Protein AF-A0A3P7FR31-F1 (afdb_monomer_lite)

pLDDT: mean 84.06, std 15.24, range [41.09, 98.44]

Sequence (68 aa):
MGQFHAERTIPMRRVGIPDDIAEPIAFLADSKVSGYMTGQCIAIDGGVTLQHSMITYSIDDVVKQMNN

Radius of gyration: 17.38 Å; chains: 1; bounding box: 31×18×52 Å

Organism: Toxocara canis (NCBI:txid6265)

Structure (mmCIF, N/CA/C/O backbone):
data_AF-A0A3P7FR31-F1
#
_entry.id   AF-A0A3P7FR31-F1
#
loop_
_atom_site.group_PDB
_atom_site.id
_atom_site.type_symbol
_atom_site.label_atom_id
_atom_site.label_alt_id
_atom_site.label_comp_id
_atom_site.label_asym_id
_atom_site.label_entity_id
_atom_site.label_seq_id
_atom_site.pdbx_PDB_ins_code
_atom_site.Cartn_x
_atom_site.Cartn_y
_atom_site.Cartn_z
_atom_site.occupancy
_atom_site.B_iso_or_equiv
_atom_site.auth_seq_id
_atom_site.auth_comp_id
_atom_site.auth_asym_id
_atom_site.auth_atom_id
_atom_site.pdbx_PDB_model_num
ATOM 1 N N . MET A 1 1 ? 5.227 9.245 -29.089 1.00 41.09 1 MET A N 1
ATOM 2 C CA . MET A 1 1 ? 5.217 8.964 -27.636 1.00 41.09 1 MET A CA 1
ATOM 3 C C . MET A 1 1 ? 5.882 7.615 -27.431 1.00 41.09 1 MET A C 1
ATOM 5 O O . MET A 1 1 ? 5.495 6.681 -28.120 1.00 41.09 1 MET A O 1
ATOM 9 N N . GLY A 1 2 ? 6.922 7.529 -26.596 1.00 55.53 2 GLY A N 1
ATOM 10 C CA . GLY A 1 2 ? 7.600 6.258 -26.311 1.00 55.53 2 GLY A CA 1
ATOM 11 C C . GLY A 1 2 ? 6.655 5.276 -25.617 1.00 55.53 2 GLY A C 1
ATOM 12 O O . GLY A 1 2 ? 5.802 5.693 -24.836 1.00 55.53 2 GLY A O 1
ATOM 13 N N . GLN A 1 3 ? 6.773 3.990 -25.937 1.00 57.78 3 GLN A N 1
ATOM 14 C CA . GLN A 1 3 ? 5.993 2.932 -25.296 1.00 57.78 3 GLN A CA 1
ATOM 15 C C . GLN A 1 3 ? 6.448 2.792 -23.832 1.00 57.78 3 GLN A C 1
ATOM 17 O O . GLN A 1 3 ? 7.638 2.914 -23.539 1.00 57.78 3 GLN A O 1
ATOM 22 N N . PHE A 1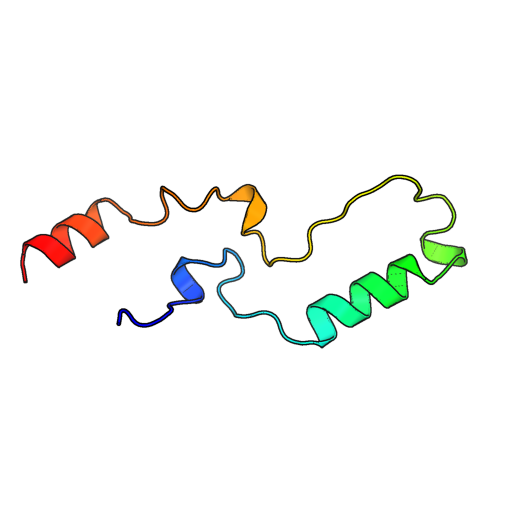 4 ? 5.518 2.562 -22.901 1.00 69.31 4 PHE A N 1
ATOM 23 C CA . PHE A 1 4 ? 5.853 2.290 -21.500 1.00 69.31 4 PHE A CA 1
ATOM 24 C C . PHE A 1 4 ? 6.242 0.817 -21.345 1.00 69.31 4 PHE A C 1
ATOM 26 O O . PHE A 1 4 ? 5.433 -0.070 -21.604 1.00 69.31 4 PHE A O 1
ATOM 33 N N . HIS A 1 5 ? 7.480 0.571 -20.927 1.00 70.31 5 HIS A N 1
ATOM 34 C CA . HIS A 1 5 ? 8.064 -0.760 -20.777 1.00 70.31 5 HIS A CA 1
ATOM 35 C C . HIS A 1 5 ? 8.199 -1.097 -19.288 1.00 70.31 5 HIS A C 1
ATOM 37 O O . HIS A 1 5 ? 9.221 -0.801 -18.660 1.00 70.31 5 HIS A O 1
ATOM 43 N N . ALA A 1 6 ? 7.147 -1.682 -18.710 1.00 71.06 6 ALA A N 1
ATOM 44 C CA . ALA A 1 6 ? 7.083 -2.039 -17.291 1.00 71.06 6 ALA A CA 1
ATOM 45 C C . ALA A 1 6 ? 8.228 -2.972 -16.859 1.00 71.06 6 ALA A C 1
ATOM 47 O O . ALA A 1 6 ? 8.720 -2.876 -15.739 1.00 71.06 6 ALA A O 1
ATOM 48 N N . GLU A 1 7 ? 8.688 -3.846 -17.755 1.00 75.81 7 GLU A N 1
ATOM 49 C CA . GLU A 1 7 ? 9.791 -4.780 -17.531 1.00 75.81 7 GLU A CA 1
ATOM 50 C C . GLU A 1 7 ? 11.143 -4.092 -17.317 1.00 75.81 7 GLU A C 1
ATOM 52 O O . GLU A 1 7 ? 12.064 -4.694 -16.762 1.00 75.81 7 GLU A O 1
ATOM 57 N N . ARG A 1 8 ? 11.259 -2.838 -17.764 1.00 75.62 8 ARG A N 1
ATOM 58 C CA . ARG A 1 8 ? 12.457 -2.017 -17.600 1.00 75.62 8 ARG A CA 1
ATOM 59 C C . ARG A 1 8 ? 12.289 -1.034 -16.455 1.00 75.62 8 ARG A C 1
ATOM 61 O O . ARG A 1 8 ? 13.215 -0.841 -15.689 1.00 75.62 8 ARG A O 1
ATOM 68 N N . THR A 1 9 ? 11.128 -0.406 -16.311 1.00 78.38 9 THR A N 1
ATOM 69 C CA . THR A 1 9 ? 10.954 0.700 -15.356 1.00 78.38 9 THR A CA 1
ATOM 70 C C . THR A 1 9 ? 10.543 0.257 -13.955 1.00 78.38 9 THR A C 1
ATOM 72 O O . THR A 1 9 ? 10.773 1.002 -13.005 1.00 78.38 9 THR A O 1
ATOM 75 N N . ILE A 1 10 ? 9.974 -0.943 -13.809 1.00 87.88 10 ILE A N 1
ATOM 76 C CA . ILE A 1 10 ? 9.533 -1.495 -12.526 1.00 87.88 10 ILE A CA 1
ATOM 77 C C . ILE A 1 10 ? 10.430 -2.690 -12.175 1.00 87.88 10 ILE A C 1
ATOM 79 O O . ILE A 1 10 ? 10.492 -3.641 -12.955 1.00 87.88 10 ILE A O 1
ATOM 83 N N . PRO A 1 11 ? 11.095 -2.710 -11.008 1.00 89.31 11 PRO A N 1
ATOM 84 C CA . PRO A 1 11 ? 11.971 -3.823 -10.618 1.00 89.31 11 PRO A CA 1
ATOM 85 C C . PRO A 1 11 ? 11.270 -5.186 -10.565 1.00 89.31 11 PRO A C 1
ATOM 87 O O . PRO A 1 11 ? 11.847 -6.198 -10.956 1.00 89.31 11 PRO A O 1
ATOM 90 N N . MET A 1 12 ? 9.997 -5.217 -10.160 1.00 92.69 12 MET A N 1
ATOM 91 C CA . MET A 1 12 ? 9.145 -6.415 -10.232 1.00 92.69 12 MET A CA 1
ATOM 92 C C . MET A 1 12 ? 8.744 -6.832 -11.659 1.00 92.69 12 MET A C 1
ATOM 94 O O . MET A 1 12 ? 8.100 -7.864 -11.838 1.00 92.69 12 MET A O 1
ATOM 98 N N . ARG A 1 13 ? 9.123 -6.053 -12.677 1.00 89.50 13 ARG A N 1
ATOM 99 C CA . ARG A 1 13 ? 8.917 -6.304 -14.112 1.00 89.50 13 ARG A CA 1
ATOM 100 C C . ARG A 1 13 ? 7.467 -6.489 -14.544 1.00 89.50 13 ARG A C 1
ATOM 102 O O . ARG A 1 13 ? 7.186 -7.153 -15.540 1.00 89.50 13 ARG A O 1
ATOM 109 N N . ARG A 1 14 ? 6.537 -5.896 -13.804 1.00 92.00 14 ARG A N 1
ATOM 110 C CA . ARG A 1 14 ? 5.118 -5.871 -14.148 1.00 92.00 14 ARG A CA 1
ATOM 111 C C . ARG A 1 14 ? 4.464 -4.622 -13.594 1.00 92.00 14 ARG A C 1
ATOM 113 O O . ARG A 1 14 ? 4.919 -4.071 -12.596 1.00 92.00 14 ARG A O 1
ATOM 120 N N . VAL A 1 15 ? 3.369 -4.220 -14.223 1.00 91.44 15 VAL A N 1
ATOM 121 C CA . VAL A 1 15 ? 2.472 -3.216 -13.651 1.00 91.44 15 VAL A CA 1
ATOM 122 C C . VAL A 1 15 ? 1.758 -3.834 -12.448 1.00 91.44 15 VAL A C 1
ATOM 124 O O . VAL A 1 15 ? 1.433 -5.028 -12.454 1.00 91.44 15 VAL A O 1
ATOM 127 N N . GLY A 1 16 ? 1.562 -3.029 -11.405 1.00 92.62 16 GLY A N 1
ATOM 128 C CA . GLY A 1 16 ? 0.744 -3.416 -10.262 1.00 92.62 16 GLY A CA 1
ATOM 129 C C . GLY A 1 16 ? -0.713 -3.634 -10.672 1.00 92.62 16 GLY A C 1
ATOM 130 O O . GLY A 1 16 ? -1.228 -2.959 -11.562 1.00 92.62 16 GLY A O 1
ATOM 131 N N . ILE A 1 17 ? -1.373 -4.579 -10.020 1.00 96.94 17 ILE A N 1
ATOM 132 C CA . ILE A 1 17 ? -2.816 -4.797 -10.111 1.00 96.94 17 ILE A CA 1
ATOM 133 C C . ILE A 1 17 ? -3.487 -4.283 -8.828 1.00 96.94 17 ILE A C 1
ATOM 135 O O . ILE A 1 17 ? -2.796 -4.093 -7.827 1.00 96.94 17 ILE A O 1
ATOM 139 N N . PRO A 1 18 ? -4.813 -4.051 -8.814 1.00 98.00 18 PRO A N 1
ATOM 140 C CA . PRO A 1 18 ? -5.505 -3.547 -7.623 1.00 98.00 18 PRO A CA 1
ATOM 141 C C . PRO A 1 18 ? -5.217 -4.350 -6.345 1.00 98.00 18 PRO A C 1
ATOM 143 O O . PRO A 1 18 ? -5.014 -3.760 -5.283 1.00 98.00 18 PRO A O 1
ATOM 146 N N . ASP A 1 19 ? -5.113 -5.673 -6.465 1.00 98.38 19 ASP A N 1
ATOM 147 C CA . ASP A 1 19 ? -4.866 -6.573 -5.334 1.00 98.38 19 ASP A CA 1
ATOM 148 C C . ASP A 1 19 ? -3.491 -6.350 -4.688 1.00 98.38 19 ASP A C 1
ATOM 150 O O . ASP A 1 19 ? -3.354 -6.496 -3.475 1.00 98.38 19 ASP A O 1
ATOM 154 N N . ASP A 1 20 ? -2.491 -5.890 -5.453 1.00 97.62 20 ASP A N 1
ATOM 155 C CA . ASP A 1 20 ? -1.169 -5.557 -4.903 1.00 97.62 20 ASP A CA 1
ATOM 156 C C . ASP A 1 20 ? -1.232 -4.416 -3.882 1.00 97.62 20 ASP A C 1
ATOM 158 O O . ASP A 1 20 ? -0.327 -4.282 -3.065 1.00 97.62 20 ASP A O 1
ATOM 162 N N . ILE A 1 21 ? -2.280 -3.588 -3.932 1.00 97.62 21 ILE A N 1
ATOM 163 C CA . ILE A 1 21 ? -2.523 -2.490 -2.992 1.00 97.62 21 ILE A CA 1
ATOM 164 C C . ILE A 1 21 ? -3.549 -2.898 -1.930 1.00 97.62 21 ILE A C 1
ATOM 166 O O . ILE A 1 21 ? -3.382 -2.563 -0.756 1.00 97.62 21 ILE A O 1
ATOM 170 N N . ALA A 1 22 ? -4.598 -3.628 -2.321 1.00 98.38 22 ALA A N 1
ATOM 171 C CA . ALA A 1 22 ? -5.668 -4.034 -1.414 1.00 98.38 22 ALA A CA 1
ATOM 172 C C . ALA A 1 22 ? -5.168 -4.958 -0.293 1.00 98.38 22 ALA A C 1
ATOM 174 O O . ALA A 1 22 ? -5.523 -4.750 0.867 1.00 98.38 22 ALA A O 1
ATOM 175 N N . GLU A 1 23 ? -4.308 -5.927 -0.611 1.00 98.38 23 GLU A N 1
ATOM 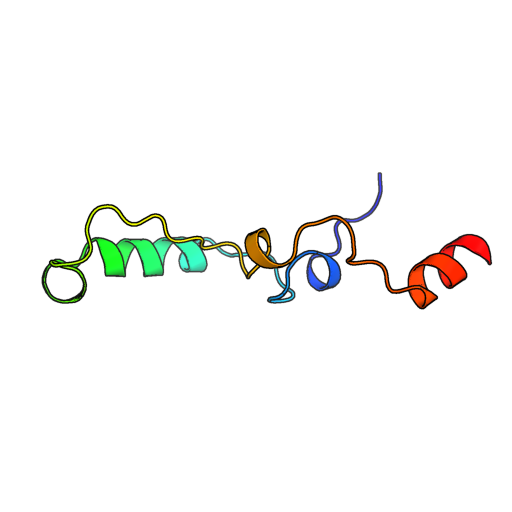176 C CA . GLU A 1 23 ? -3.809 -6.897 0.371 1.00 98.38 23 GLU A CA 1
ATOM 177 C C . GLU A 1 23 ? -2.913 -6.249 1.451 1.00 98.38 23 GLU A C 1
ATOM 179 O O . GLU A 1 23 ? -3.161 -6.464 2.642 1.00 98.38 23 GLU A O 1
ATOM 184 N N . PRO A 1 24 ? -1.935 -5.373 1.122 1.00 98.06 24 PRO A N 1
ATOM 185 C CA . PRO A 1 24 ? -1.211 -4.607 2.139 1.00 98.06 24 PRO A CA 1
ATOM 186 C C . PRO A 1 24 ? -2.109 -3.718 3.003 1.00 98.06 24 PRO A C 1
ATOM 188 O O . PRO A 1 24 ? -1.869 -3.593 4.204 1.00 98.06 24 PRO A O 1
ATOM 191 N N . ILE A 1 25 ? -3.155 -3.116 2.425 1.00 97.88 25 ILE A N 1
ATOM 192 C CA . ILE A 1 25 ? -4.135 -2.342 3.199 1.00 97.88 25 ILE A CA 1
ATOM 193 C C . ILE A 1 25 ? -4.874 -3.254 4.180 1.00 97.88 25 ILE A C 1
ATOM 195 O O . ILE A 1 25 ? -4.999 -2.897 5.349 1.00 97.88 25 ILE A O 1
ATOM 199 N N . ALA A 1 26 ? -5.331 -4.428 3.738 1.00 98.25 26 ALA A N 1
ATOM 200 C CA . ALA A 1 26 ? -6.007 -5.392 4.601 1.00 98.25 26 ALA A CA 1
ATOM 201 C C . ALA A 1 26 ? -5.107 -5.838 5.767 1.00 98.25 26 ALA A C 1
ATOM 203 O O . ALA A 1 26 ? -5.553 -5.856 6.913 1.00 98.25 26 ALA A O 1
ATOM 204 N N . PHE A 1 27 ? -3.822 -6.094 5.502 1.00 98.06 27 PHE A N 1
ATOM 205 C CA . PHE A 1 27 ? -2.821 -6.375 6.536 1.00 98.06 27 PHE A CA 1
ATOM 206 C C . PHE A 1 27 ? -2.680 -5.227 7.552 1.00 98.06 27 PHE A C 1
ATOM 208 O O . PHE A 1 27 ? -2.688 -5.463 8.763 1.00 98.06 27 PHE A O 1
ATOM 215 N N . LEU A 1 28 ? -2.572 -3.979 7.080 1.00 97.62 28 LEU A N 1
ATOM 216 C CA . LEU A 1 28 ? -2.444 -2.797 7.945 1.00 97.62 28 LEU A CA 1
ATOM 217 C C . LEU A 1 28 ? -3.736 -2.465 8.708 1.00 97.62 28 LEU A C 1
ATOM 219 O O . LEU A 1 28 ? -3.685 -1.817 9.750 1.00 97.62 28 LEU A O 1
ATOM 223 N N . ALA A 1 29 ? -4.891 -2.898 8.205 1.00 97.50 29 ALA A N 1
ATOM 224 C CA . ALA A 1 29 ? -6.176 -2.739 8.876 1.00 97.50 29 ALA A CA 1
ATOM 225 C C . ALA A 1 29 ? -6.423 -3.807 9.959 1.00 97.50 29 ALA A C 1
ATOM 227 O O . ALA A 1 29 ? -7.236 -3.588 10.860 1.00 97.50 29 ALA A O 1
ATOM 228 N N . ASP A 1 30 ? -5.738 -4.955 9.898 1.00 98.31 30 ASP A N 1
ATOM 229 C CA . ASP A 1 30 ? -5.862 -6.009 10.905 1.00 98.31 30 ASP A CA 1
ATOM 230 C C . ASP A 1 30 ? -5.053 -5.683 12.170 1.00 98.31 30 ASP A C 1
ATOM 232 O O . ASP A 1 30 ? -3.844 -5.912 12.263 1.00 98.31 30 ASP A O 1
ATOM 236 N N . SER A 1 31 ? -5.757 -5.223 13.206 1.00 97.56 31 SER A N 1
ATOM 237 C CA . SER A 1 31 ? -5.169 -4.874 14.502 1.00 97.56 31 SER A CA 1
ATOM 238 C C . SER A 1 31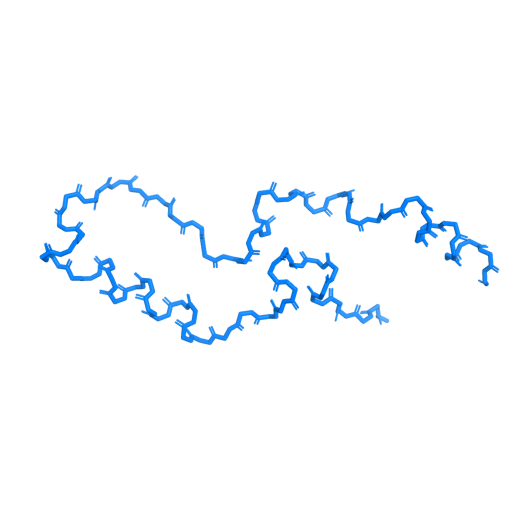 ? -4.490 -6.041 15.225 1.00 97.56 31 SER A C 1
ATOM 240 O O . SER A 1 31 ? -3.629 -5.802 16.073 1.00 97.56 31 SER A O 1
ATOM 242 N N . LYS A 1 32 ? -4.822 -7.297 14.904 1.00 98.44 32 LYS A N 1
ATOM 243 C CA . LYS A 1 32 ? -4.154 -8.466 15.495 1.00 98.44 32 LYS A CA 1
ATOM 244 C C . LYS A 1 32 ? -2.775 -8.696 14.895 1.00 98.44 32 LYS A C 1
ATOM 246 O O . LYS A 1 32 ? -1.901 -9.215 15.583 1.00 98.44 32 LYS A O 1
ATOM 251 N N . VAL A 1 33 ? -2.591 -8.335 13.627 1.00 98.12 33 VAL A N 1
ATOM 252 C CA . VAL A 1 33 ? -1.364 -8.614 12.874 1.00 98.12 33 VAL A CA 1
ATOM 253 C C . VAL A 1 33 ? -0.432 -7.403 12.862 1.00 98.12 33 VAL A C 1
ATOM 255 O O . VAL A 1 33 ? 0.781 -7.559 12.991 1.00 98.12 33 VAL A O 1
ATOM 258 N N 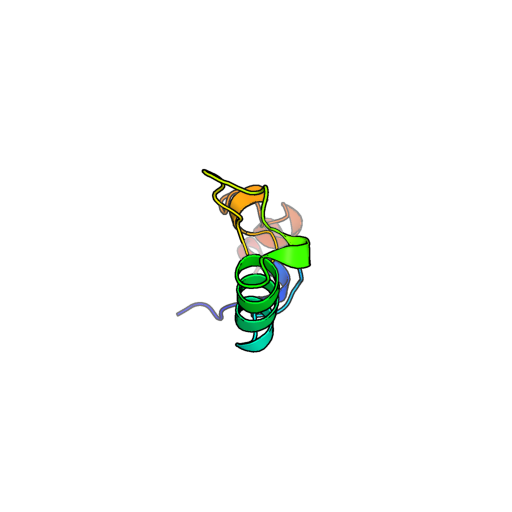. SER A 1 34 ? -0.983 -6.192 12.763 1.00 98.19 34 SER A N 1
ATOM 259 C CA . SER A 1 34 ? -0.213 -4.953 12.594 1.00 98.19 34 SER A CA 1
ATOM 260 C C . SER A 1 34 ? -0.442 -3.917 13.702 1.00 98.19 34 SER A C 1
ATOM 262 O O . SER A 1 34 ? 0.077 -2.808 13.615 1.00 98.19 34 SER A O 1
ATOM 264 N N . GLY A 1 35 ? -1.133 -4.264 14.797 1.00 97.88 35 GLY A N 1
ATOM 265 C CA . GLY A 1 35 ? -1.589 -3.313 15.828 1.00 97.88 35 GLY A CA 1
ATOM 266 C C . GLY A 1 35 ? -0.520 -2.499 16.571 1.00 97.88 35 GLY A C 1
ATOM 267 O O . GLY A 1 35 ? -0.868 -1.566 17.292 1.00 97.88 35 GLY A O 1
ATOM 268 N N . TYR A 1 36 ? 0.767 -2.814 16.408 1.00 97.56 36 TYR A N 1
ATOM 269 C CA . TYR A 1 36 ? 1.880 -2.034 16.970 1.00 97.56 36 TYR A CA 1
ATOM 270 C C . TYR A 1 36 ? 2.671 -1.237 15.915 1.00 97.56 36 TYR A C 1
ATOM 272 O O . TYR A 1 36 ? 3.633 -0.544 16.241 1.00 97.56 36 TYR A O 1
ATOM 280 N N . MET A 1 37 ? 2.280 -1.320 14.641 1.00 97.12 37 MET A N 1
ATOM 281 C CA . MET A 1 37 ? 2.872 -0.543 13.557 1.00 97.12 37 MET A CA 1
ATOM 282 C C . MET A 1 37 ? 2.214 0.835 13.510 1.00 97.12 37 MET A C 1
ATOM 284 O O . MET A 1 37 ? 1.064 0.983 13.111 1.00 97.12 37 MET A O 1
ATOM 288 N N . THR A 1 38 ? 2.951 1.863 13.923 1.00 96.38 38 THR A N 1
ATOM 289 C CA . THR A 1 38 ? 2.471 3.249 13.917 1.00 96.38 38 THR A CA 1
ATOM 290 C C . THR A 1 38 ? 3.537 4.199 13.377 1.00 96.38 38 THR A C 1
ATOM 292 O O . THR A 1 38 ? 4.739 3.938 13.480 1.00 96.38 38 THR A O 1
ATOM 295 N N . GLY A 1 39 ? 3.090 5.288 12.746 1.00 96.75 39 GLY A N 1
ATOM 296 C CA . GLY A 1 39 ? 3.959 6.322 12.176 1.00 96.75 39 GLY A CA 1
ATOM 297 C C . GLY A 1 39 ? 4.793 5.884 10.968 1.00 96.75 39 GLY A C 1
ATOM 298 O O . GLY A 1 39 ? 5.740 6.580 10.614 1.00 96.75 39 GLY A O 1
ATOM 299 N N . GLN A 1 40 ? 4.479 4.742 10.349 1.00 95.69 40 GLN A N 1
ATOM 300 C CA . GLN A 1 40 ? 5.234 4.218 9.210 1.00 95.69 40 GLN A CA 1
ATOM 301 C C . GLN A 1 40 ? 4.624 4.645 7.874 1.00 95.69 40 GLN A C 1
ATOM 303 O O . GLN A 1 40 ? 3.406 4.701 7.721 1.00 95.69 40 GLN A O 1
ATOM 308 N N . CYS A 1 41 ? 5.491 4.879 6.889 1.00 94.75 41 CYS A N 1
ATOM 309 C CA . CYS A 1 41 ? 5.129 5.006 5.482 1.00 94.75 41 CYS A CA 1
ATOM 310 C C . CYS A 1 41 ? 5.742 3.820 4.734 1.00 94.75 41 CYS A C 1
ATOM 312 O O . CYS A 1 41 ? 6.962 3.652 4.747 1.00 94.75 41 CYS A O 1
ATOM 314 N N . ILE A 1 42 ? 4.906 2.980 4.124 1.00 94.44 42 ILE A N 1
ATOM 315 C CA . ILE A 1 42 ? 5.342 1.757 3.441 1.00 94.44 42 ILE A CA 1
ATOM 316 C C . ILE A 1 42 ? 5.094 1.932 1.944 1.00 94.44 42 ILE A C 1
ATOM 318 O O . ILE A 1 42 ? 3.956 2.112 1.517 1.00 94.44 42 ILE A O 1
ATOM 322 N N . ALA A 1 43 ? 6.163 1.885 1.149 1.00 95.00 43 ALA A N 1
ATOM 323 C CA . ALA A 1 43 ? 6.069 1.957 -0.304 1.00 95.00 43 ALA A CA 1
ATOM 324 C C . ALA A 1 43 ? 5.600 0.615 -0.883 1.00 95.00 43 ALA A C 1
ATOM 326 O O . ALA A 1 43 ? 6.221 -0.419 -0.640 1.00 95.00 43 ALA A O 1
ATOM 327 N N . ILE A 1 44 ? 4.531 0.656 -1.679 1.00 96.62 44 ILE A N 1
ATOM 328 C CA . ILE A 1 44 ? 3.989 -0.487 -2.422 1.00 96.62 44 ILE A CA 1
ATOM 329 C C . ILE A 1 44 ? 3.986 -0.121 -3.911 1.00 96.62 44 ILE A C 1
ATOM 331 O O . ILE A 1 44 ? 2.988 0.337 -4.457 1.00 96.62 44 ILE A O 1
ATOM 335 N N . ASP A 1 45 ? 5.142 -0.231 -4.562 1.00 93.19 45 ASP A N 1
ATOM 336 C CA . ASP A 1 45 ? 5.349 0.295 -5.921 1.00 93.19 45 ASP A CA 1
ATOM 337 C C . ASP A 1 45 ? 6.163 -0.638 -6.831 1.00 93.19 45 ASP A C 1
ATOM 339 O O . ASP A 1 45 ? 6.658 -0.237 -7.883 1.00 93.19 45 ASP A O 1
ATOM 343 N N . GLY A 1 46 ? 6.348 -1.890 -6.413 1.00 92.88 46 GLY A N 1
ATOM 344 C CA . GLY A 1 46 ? 7.173 -2.852 -7.136 1.00 92.88 46 GLY A CA 1
ATOM 345 C C . GLY A 1 46 ? 8.670 -2.526 -7.165 1.00 92.88 46 GLY A C 1
ATOM 346 O O . GLY A 1 46 ? 9.384 -3.099 -7.988 1.00 92.88 46 GLY A O 1
ATOM 347 N N . GLY A 1 47 ? 9.142 -1.636 -6.282 1.00 91.56 47 GLY A N 1
ATOM 348 C CA . GLY A 1 47 ? 10.548 -1.279 -6.070 1.00 91.56 47 GLY A CA 1
ATOM 349 C C . GLY A 1 47 ? 10.985 0.039 -6.720 1.00 91.56 47 GLY A C 1
ATOM 350 O O . GLY A 1 47 ? 12.167 0.384 -6.668 1.00 91.56 47 GLY A O 1
ATOM 351 N N . VAL A 1 48 ? 10.065 0.781 -7.340 1.00 88.69 48 VAL A N 1
ATOM 352 C CA . VAL A 1 48 ? 10.374 1.989 -8.126 1.00 88.69 48 VAL A CA 1
ATOM 353 C C . VAL A 1 48 ? 11.047 3.076 -7.278 1.00 88.69 48 VAL A C 1
ATOM 355 O O . VAL A 1 48 ? 12.025 3.680 -7.720 1.00 88.69 48 VAL A O 1
ATOM 358 N N . THR A 1 49 ? 10.589 3.285 -6.042 1.00 88.06 49 THR A N 1
ATOM 359 C CA . THR A 1 49 ? 11.144 4.281 -5.111 1.00 88.06 49 THR A CA 1
ATOM 360 C C . THR A 1 49 ? 12.607 3.996 -4.776 1.00 88.06 49 THR A C 1
ATOM 362 O O . THR A 1 49 ? 13.399 4.927 -4.641 1.00 88.06 49 THR A O 1
ATOM 365 N N . LEU A 1 50 ? 12.995 2.720 -4.681 1.00 82.44 50 LEU A N 1
ATOM 366 C CA . LEU A 1 50 ? 14.363 2.329 -4.332 1.00 82.44 50 LEU A CA 1
ATOM 367 C C . LEU A 1 50 ? 15.329 2.426 -5.514 1.00 82.44 50 LEU A C 1
ATOM 369 O O . LEU A 1 50 ? 16.513 2.679 -5.308 1.00 82.44 50 LEU A O 1
ATOM 373 N N . GLN A 1 51 ? 14.850 2.230 -6.745 1.00 70.81 51 GLN A N 1
ATOM 374 C CA . GLN A 1 51 ? 15.739 2.155 -7.904 1.00 70.81 51 GLN A CA 1
ATOM 375 C C . GLN A 1 51 ? 16.191 3.529 -8.438 1.00 70.81 51 GLN A C 1
ATOM 377 O O . GLN A 1 51 ? 17.112 3.554 -9.241 1.00 70.81 51 GLN A O 1
ATOM 382 N N . HIS A 1 52 ? 15.621 4.656 -7.981 1.00 56.25 52 HIS A N 1
ATOM 383 C CA . HIS A 1 52 ? 15.875 6.021 -8.486 1.00 56.25 52 HIS A CA 1
ATOM 384 C C . HIS A 1 52 ? 15.917 6.088 -10.029 1.00 56.25 52 HIS A C 1
ATOM 386 O O . HIS A 1 52 ? 16.932 5.825 -10.666 1.00 56.25 52 HIS A O 1
ATOM 392 N N . SER A 1 53 ? 14.794 6.497 -10.625 1.00 52.88 53 SER A N 1
ATOM 393 C CA . SER A 1 53 ? 14.433 6.524 -12.059 1.00 52.88 53 SER A CA 1
ATOM 394 C C . SER A 1 53 ? 15.433 7.114 -13.098 1.00 52.88 53 SER A C 1
ATOM 396 O O . SER A 1 53 ? 15.040 7.304 -14.248 1.00 52.88 53 SER A O 1
ATOM 398 N N . MET A 1 54 ? 16.699 7.410 -12.783 1.00 54.19 54 MET A N 1
ATOM 399 C CA . MET A 1 54 ? 17.678 7.996 -13.717 1.00 54.19 54 MET A CA 1
ATOM 400 C C . MET A 1 54 ? 18.776 7.051 -14.249 1.00 54.19 54 MET A C 1
ATOM 402 O O . MET A 1 54 ? 19.599 7.513 -15.032 1.00 54.19 54 MET A O 1
ATOM 406 N N . ILE A 1 55 ? 18.796 5.746 -13.926 1.00 59.09 55 ILE A N 1
ATOM 407 C CA . ILE A 1 55 ? 19.834 4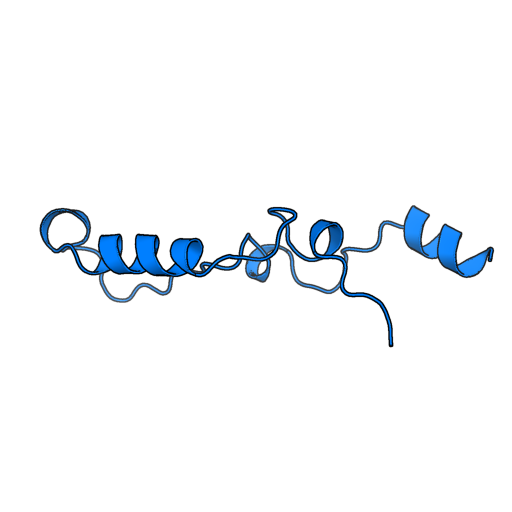.826 -14.467 1.00 59.09 55 ILE A CA 1
ATOM 408 C C . ILE A 1 55 ? 19.331 3.472 -14.987 1.00 59.09 55 ILE A C 1
ATOM 410 O O . ILE A 1 55 ? 20.087 2.506 -15.024 1.00 59.09 55 ILE A O 1
ATOM 414 N N . THR A 1 56 ? 18.080 3.354 -15.439 1.00 60.66 56 THR A N 1
ATOM 415 C CA . THR A 1 56 ? 17.624 2.052 -15.968 1.00 60.66 56 THR A CA 1
ATOM 416 C C . THR A 1 56 ? 18.079 1.751 -17.404 1.00 60.66 56 THR A C 1
ATOM 418 O O . THR A 1 56 ? 17.766 0.693 -17.946 1.00 60.66 56 THR A O 1
ATOM 421 N N . TYR A 1 57 ? 18.833 2.646 -18.041 1.00 64.25 57 TYR A N 1
ATOM 422 C CA . TYR A 1 57 ? 19.482 2.325 -19.309 1.00 64.25 57 TYR A CA 1
ATOM 423 C C . TYR A 1 57 ? 20.821 1.647 -19.024 1.00 64.25 57 TYR A C 1
ATOM 425 O O . TYR A 1 57 ? 21.720 2.261 -18.451 1.00 64.25 57 TYR A O 1
ATOM 433 N N . SER A 1 58 ? 20.972 0.391 -19.454 1.00 69.75 58 SER A N 1
ATOM 434 C CA . SER A 1 58 ? 22.316 -0.159 -19.646 1.00 69.75 58 SER A CA 1
ATOM 435 C C . SER A 1 58 ? 23.025 0.667 -20.722 1.00 69.75 58 SER A C 1
ATOM 437 O O . SER A 1 58 ? 22.385 1.131 -21.672 1.00 69.75 58 SER A O 1
ATOM 439 N N . ILE A 1 59 ? 24.348 0.814 -20.625 1.00 70.38 59 ILE A N 1
ATOM 440 C CA . ILE A 1 59 ? 25.154 1.435 -21.687 1.00 70.38 59 ILE A CA 1
ATOM 441 C C . ILE A 1 59 ? 24.897 0.744 -23.041 1.00 70.38 59 ILE A C 1
ATOM 443 O O . ILE A 1 59 ? 24.868 1.401 -24.078 1.00 70.38 59 ILE A O 1
ATOM 447 N N . ASP A 1 60 ? 24.592 -0.557 -23.019 1.00 76.44 60 ASP A N 1
ATOM 448 C CA . ASP A 1 60 ? 24.243 -1.338 -24.206 1.00 76.44 60 ASP A CA 1
ATOM 449 C C . ASP A 1 60 ? 22.933 -0.870 -24.860 1.00 76.44 60 ASP A C 1
ATOM 451 O O . ASP A 1 60 ? 22.811 -0.892 -26.085 1.00 76.44 60 ASP A O 1
ATOM 455 N N . ASP A 1 61 ? 21.945 -0.443 -24.064 1.00 72.88 61 ASP A N 1
ATOM 456 C CA . ASP A 1 61 ? 20.671 0.079 -24.572 1.00 72.88 61 ASP A CA 1
ATOM 457 C C . ASP A 1 61 ? 20.859 1.464 -25.206 1.00 72.88 61 ASP A C 1
ATOM 459 O O . ASP A 1 61 ? 20.285 1.738 -26.262 1.00 72.88 61 ASP A O 1
ATOM 463 N N . VAL A 1 62 ? 21.710 2.309 -24.610 1.00 72.19 62 VAL A N 1
ATOM 464 C CA . VAL A 1 62 ? 22.069 3.624 -25.171 1.00 72.19 62 VAL A CA 1
ATOM 465 C C . VAL A 1 62 ? 22.785 3.452 -26.512 1.00 72.19 62 VAL A C 1
ATOM 467 O O . VAL A 1 62 ? 22.416 4.082 -27.502 1.00 72.19 62 VAL A O 1
ATOM 470 N N . VAL A 1 63 ? 23.763 2.542 -26.577 1.00 80.00 63 VAL A N 1
ATOM 471 C CA . VAL A 1 63 ? 24.509 2.244 -27.809 1.00 80.00 63 VAL A CA 1
ATOM 472 C C . VAL A 1 63 ? 23.589 1.690 -28.903 1.00 80.00 63 VAL A C 1
ATOM 474 O O . VAL A 1 63 ? 23.723 2.071 -30.066 1.00 80.00 63 VAL A O 1
ATOM 477 N N . LYS A 1 64 ? 22.615 0.836 -28.556 1.00 79.00 64 LYS A N 1
ATOM 478 C CA . LYS A 1 64 ? 21.617 0.333 -29.517 1.00 79.00 64 LYS A CA 1
ATOM 479 C C . LYS A 1 64 ? 20.721 1.435 -30.084 1.00 79.00 64 LYS A C 1
ATOM 481 O O . LYS A 1 64 ? 20.392 1.369 -31.261 1.00 79.00 64 LYS A O 1
ATOM 486 N N . GLN A 1 65 ? 20.337 2.431 -29.284 1.00 72.75 65 GLN A N 1
ATOM 487 C CA . GLN A 1 65 ? 19.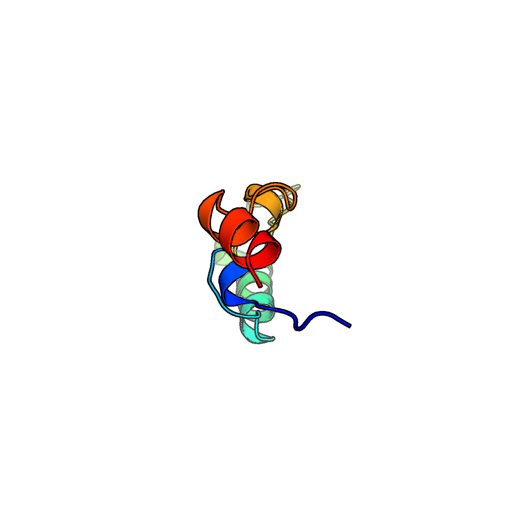537 3.566 -29.762 1.00 72.75 65 GLN A CA 1
ATOM 488 C C . GLN A 1 65 ? 20.326 4.524 -30.663 1.00 72.75 65 GLN A C 1
ATOM 490 O O . GLN A 1 65 ? 19.741 5.095 -31.574 1.00 72.75 65 GLN A O 1
ATOM 495 N N . MET A 1 66 ? 21.631 4.705 -30.434 1.00 77.19 66 MET A N 1
ATOM 496 C CA . MET A 1 66 ? 22.469 5.587 -31.264 1.00 77.19 66 MET A CA 1
ATOM 497 C C . MET A 1 66 ? 22.786 5.002 -32.647 1.00 77.19 66 MET A C 1
ATOM 499 O O . MET A 1 66 ? 23.009 5.756 -33.589 1.00 77.19 66 MET A O 1
ATOM 503 N N . ASN A 1 67 ? 22.834 3.672 -32.758 1.00 78.62 67 ASN A N 1
ATOM 504 C CA . ASN A 1 67 ? 23.252 2.963 -33.971 1.00 78.62 67 ASN A CA 1
ATOM 505 C C . ASN A 1 67 ? 22.084 2.533 -34.882 1.00 78.62 67 ASN A C 1
ATOM 507 O O . ASN A 1 67 ? 22.291 1.687 -35.754 1.00 78.62 67 ASN A O 1
ATOM 511 N N . ASN A 1 68 ? 20.877 3.073 -34.680 1.00 56.12 68 ASN A N 1
ATOM 512 C CA . ASN A 1 68 ? 19.696 2.802 -35.506 1.00 56.12 68 ASN A CA 1
ATOM 513 C C . ASN A 1 68 ? 19.120 4.072 -36.133 1.00 56.12 68 ASN A C 1
ATOM 515 O O . ASN A 1 68 ? 18.674 4.948 -35.360 1.00 56.12 68 ASN A O 1
#

Secondary structure (DSSP, 8-state):
-PPP-HHHHSTTSS---THHHHHHHHHHH-HHHHTT--S-----STTHHHH-TT----HHHHHHHHT-

Foldseek 3Di:
DDDDQQLQQALQRDFDDPCLVVVVVVQCPPCVRNVPDPPDDDDSGNCNVPVPRPPSDDPVNVVVVVVD

InterPro domains:
  IPR002347 Short-chain dehydrogenase/reductase SDR [PF13561] (5-49)
  IPR036291 NAD(P)-binding domain superfamily [SSF51735] (7-51)